Protein AF-A0A9X8M8A1-F1 (afdb_monomer_lite)

Foldseek 3Di:
DVVVVVVCVVCVVVLLVVLLVLLCVLCVPPPLFDRLVRADPLLSVQSSVCVVVPVRPHNLLSVQPRNSDLVSNLCCLCPPPVSVVCCVVVVSSVSSVPPPDPPDD

Secondary structure (DSSP, 8-state):
-HHHHHHHHHHHHHHHHHHHHHHHHHHTT-TTPPPGGGS-HHHHHHHHHHHHTT--SSSHHHHHHTT--HHHHHHHHHHSHHHHHHGGGT-HHHHHHH-------

Organism: NCBI:txid243924

InterPro domains:
  IPR023347 Lysozyme domain superfamily [G3DSA:1.10.530.40] (1-104)

pLDDT: mean 87.36, std 16.95, range [37.84, 98.25]

Structure (mmCIF, N/CA/C/O backbone):
data_AF-A0A9X8M8A1-F1
#
_entry.id   AF-A0A9X8M8A1-F1
#
loop_
_atom_site.group_PDB
_atom_site.id
_atom_site.type_symbol
_atom_site.label_atom_id
_atom_site.label_alt_id
_atom_site.label_comp_id
_atom_site.label_asym_id
_atom_site.label_entity_id
_atom_site.label_seq_id
_atom_site.pdbx_PDB_ins_code
_atom_site.Cartn_x
_atom_site.Cartn_y
_atom_site.Cartn_z
_atom_site.occupancy
_atom_site.B_iso_or_equiv
_atom_site.auth_seq_id
_atom_site.auth_comp_id
_atom_site.auth_asym_id
_atom_site.auth_atom_id
_atom_site.pdbx_PDB_model_num
ATOM 1 N N . MET A 1 1 ? 12.858 -21.491 -14.871 1.00 47.31 1 MET A N 1
ATOM 2 C CA . MET A 1 1 ? 11.995 -20.996 -13.775 1.00 47.31 1 MET A CA 1
ATOM 3 C C . MET A 1 1 ? 12.785 -20.107 -12.805 1.00 47.31 1 MET A C 1
ATOM 5 O O . MET A 1 1 ? 12.194 -19.255 -12.160 1.00 47.31 1 MET A O 1
ATOM 9 N N . ASP A 1 2 ? 14.122 -20.197 -12.805 1.00 49.56 2 ASP A N 1
ATOM 10 C CA . ASP A 1 2 ? 15.018 -19.492 -11.866 1.00 49.56 2 ASP A CA 1
ATOM 11 C C . ASP A 1 2 ? 15.395 -18.050 -12.253 1.00 49.56 2 ASP A C 1
ATOM 13 O O . ASP A 1 2 ? 15.784 -17.254 -11.402 1.00 49.56 2 ASP A O 1
ATOM 17 N N . GLN A 1 3 ? 15.255 -17.663 -13.527 1.00 42.53 3 GLN A N 1
ATOM 18 C CA . GLN A 1 3 ? 15.604 -16.303 -13.972 1.00 42.53 3 GLN A CA 1
ATOM 19 C C . GLN A 1 3 ? 14.643 -15.232 -13.427 1.00 42.53 3 GLN A C 1
ATOM 21 O O . GLN A 1 3 ? 15.073 -14.123 -13.119 1.00 42.53 3 GLN A O 1
ATOM 26 N N . GLN A 1 4 ? 13.360 -15.565 -13.254 1.00 47.31 4 GLN A N 1
ATOM 27 C CA . GLN A 1 4 ? 12.345 -14.636 -12.743 1.00 47.31 4 GLN A CA 1
ATOM 28 C C . GLN A 1 4 ? 12.480 -14.423 -11.224 1.00 47.31 4 GLN A C 1
ATOM 30 O O . GLN A 1 4 ? 12.309 -13.304 -10.749 1.00 47.31 4 GLN A O 1
ATOM 35 N N . ILE A 1 5 ? 12.870 -15.472 -10.487 1.00 51.38 5 ILE A N 1
ATOM 36 C CA . ILE A 1 5 ? 13.132 -15.430 -9.038 1.00 51.38 5 ILE A CA 1
ATOM 37 C C . ILE A 1 5 ? 14.370 -14.574 -8.738 1.00 51.38 5 ILE A C 1
ATOM 39 O O . ILE A 1 5 ? 14.343 -13.743 -7.835 1.00 51.38 5 ILE A O 1
ATOM 43 N N . ASN A 1 6 ? 15.437 -14.708 -9.531 1.00 49.41 6 ASN A N 1
ATOM 44 C CA . ASN A 1 6 ? 16.652 -13.915 -9.332 1.00 49.41 6 ASN A CA 1
ATOM 45 C C . ASN A 1 6 ? 16.458 -12.432 -9.663 1.00 49.41 6 ASN A C 1
ATOM 47 O O . ASN A 1 6 ? 16.945 -11.586 -8.919 1.00 49.41 6 ASN A O 1
ATOM 51 N N . LEU A 1 7 ? 15.715 -12.097 -10.727 1.00 51.09 7 LEU A N 1
ATOM 52 C CA . LEU A 1 7 ? 15.418 -10.694 -11.026 1.00 51.09 7 LEU A CA 1
ATOM 53 C C . LEU A 1 7 ? 14.554 -10.071 -9.923 1.00 51.09 7 LEU A C 1
ATOM 55 O O . LEU A 1 7 ? 14.829 -8.951 -9.505 1.00 51.09 7 LEU A O 1
ATOM 59 N N . PHE A 1 8 ? 13.565 -10.820 -9.418 1.00 54.69 8 PHE A 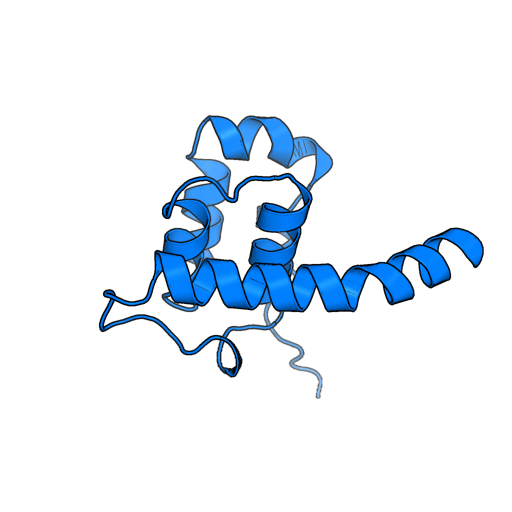N 1
ATOM 60 C CA . PHE A 1 8 ? 12.733 -10.404 -8.292 1.00 54.69 8 PHE A CA 1
ATOM 61 C C . PHE A 1 8 ? 13.583 -10.154 -7.039 1.00 54.69 8 PHE A C 1
ATOM 63 O O . PHE A 1 8 ? 13.511 -9.072 -6.479 1.00 54.69 8 PHE A O 1
ATOM 70 N N . ASN A 1 9 ? 14.477 -11.068 -6.656 1.00 54.84 9 ASN A N 1
ATOM 71 C CA . ASN A 1 9 ? 15.327 -10.903 -5.468 1.00 54.84 9 ASN A CA 1
ATOM 72 C C . ASN A 1 9 ? 16.338 -9.748 -5.562 1.00 54.84 9 ASN A C 1
ATOM 74 O O . ASN A 1 9 ? 16.747 -9.223 -4.530 1.00 54.84 9 ASN A O 1
ATOM 78 N N . ILE A 1 10 ? 16.740 -9.348 -6.772 1.00 61.84 10 ILE A N 1
ATOM 79 C CA . ILE A 1 10 ? 17.651 -8.213 -6.978 1.00 61.84 10 ILE A CA 1
ATOM 80 C C . ILE A 1 10 ? 16.898 -6.881 -6.879 1.00 61.84 10 ILE A C 1
ATOM 82 O O . ILE A 1 10 ? 17.399 -5.952 -6.259 1.00 61.84 10 ILE A O 1
ATOM 86 N N . ILE A 1 11 ? 15.695 -6.783 -7.457 1.00 69.38 11 ILE A N 1
ATOM 87 C CA . ILE A 1 11 ? 14.924 -5.525 -7.478 1.00 69.38 11 ILE A CA 1
ATOM 88 C C . ILE A 1 11 ? 14.066 -5.327 -6.224 1.00 69.38 11 ILE A C 1
ATOM 90 O O . ILE A 1 11 ? 13.719 -4.201 -5.876 1.00 69.38 11 ILE A O 1
ATOM 94 N N . TYR A 1 12 ? 13.672 -6.411 -5.556 1.00 72.31 12 TYR A N 1
ATOM 95 C CA . TYR A 1 12 ? 12.734 -6.364 -4.437 1.00 72.31 12 TYR A CA 1
ATOM 96 C C . TYR A 1 12 ? 13.244 -5.555 -3.233 1.00 72.31 12 TYR A C 1
ATOM 98 O O . TYR A 1 12 ? 12.442 -4.799 -2.682 1.00 72.31 12 TYR A O 1
ATOM 106 N N . PRO A 1 13 ? 14.538 -5.610 -2.847 1.00 85.00 13 PRO A N 1
ATOM 107 C CA . PRO A 1 13 ? 15.083 -4.721 -1.821 1.00 85.00 13 PRO A CA 1
ATOM 108 C C . PRO A 1 13 ? 14.873 -3.236 -2.148 1.00 85.00 13 PRO A C 1
ATOM 110 O O . PRO A 1 13 ? 14.398 -2.491 -1.291 1.00 85.00 13 PRO A O 1
ATOM 113 N N . ASP A 1 14 ? 15.112 -2.830 -3.399 1.00 88.25 14 ASP A N 1
ATOM 114 C CA . ASP A 1 14 ? 14.933 -1.440 -3.840 1.00 88.25 14 ASP A CA 1
ATOM 115 C C . ASP A 1 14 ? 13.461 -1.012 -3.768 1.00 88.25 14 ASP A C 1
ATOM 117 O O . ASP A 1 14 ? 13.136 0.097 -3.333 1.00 88.25 14 ASP A O 1
ATOM 121 N N . TYR A 1 15 ? 12.535 -1.892 -4.165 1.00 89.50 15 TYR A N 1
ATOM 122 C CA . TYR A 1 15 ? 11.100 -1.615 -4.058 1.00 89.50 15 TYR A CA 1
ATOM 123 C C . TYR A 1 15 ? 10.619 -1.569 -2.609 1.00 89.50 15 TYR A C 1
ATOM 125 O O . TYR A 1 15 ? 9.770 -0.736 -2.288 1.00 89.50 15 TYR A O 1
ATOM 133 N N . LEU A 1 16 ? 11.170 -2.406 -1.730 1.00 92.00 16 LEU A N 1
ATOM 134 C CA . LEU A 1 16 ? 10.861 -2.392 -0.304 1.00 92.00 16 LEU A CA 1
ATOM 135 C C . LEU A 1 16 ? 11.335 -1.091 0.347 1.00 92.00 16 LEU A C 1
ATOM 137 O O . LEU A 1 16 ? 10.566 -0.452 1.069 1.00 92.00 16 LEU A O 1
ATOM 141 N N . GLU A 1 17 ? 12.561 -0.658 0.054 1.00 94.88 17 GLU A N 1
ATOM 142 C CA . GLU A 1 17 ? 13.085 0.616 0.543 1.00 94.88 17 GLU A CA 1
ATOM 143 C C . GLU A 1 17 ? 12.275 1.795 -0.007 1.00 94.88 17 GLU A C 1
ATOM 145 O O . GLU A 1 17 ? 11.850 2.676 0.745 1.00 94.88 17 GLU A O 1
ATOM 150 N N . ARG A 1 18 ? 11.967 1.789 -1.307 1.00 95.19 18 ARG A N 1
ATOM 151 C CA . ARG A 1 18 ? 11.145 2.832 -1.927 1.00 95.19 18 ARG A CA 1
ATOM 152 C C . ARG A 1 18 ? 9.733 2.879 -1.345 1.00 95.19 18 ARG A C 1
ATOM 154 O O . ARG A 1 18 ? 9.195 3.971 -1.156 1.00 95.19 18 ARG A O 1
ATOM 161 N N . ALA A 1 19 ? 9.130 1.731 -1.050 1.00 96.56 19 ALA A N 1
ATOM 162 C CA . ALA A 1 19 ? 7.826 1.657 -0.401 1.00 96.56 19 ALA A CA 1
ATOM 163 C C . ALA A 1 19 ? 7.870 2.195 1.025 1.00 96.56 19 ALA A C 1
ATOM 165 O O . ALA A 1 19 ? 7.037 3.032 1.371 1.00 96.56 19 ALA A O 1
ATOM 166 N N . ARG A 1 20 ? 8.885 1.817 1.809 1.00 97.75 20 ARG A N 1
ATOM 167 C CA . ARG A 1 20 ? 9.123 2.372 3.147 1.00 97.75 20 ARG A CA 1
ATOM 168 C C . ARG A 1 20 ? 9.274 3.894 3.102 1.00 97.75 20 ARG A C 1
ATOM 170 O O . ARG A 1 20 ? 8.655 4.593 3.903 1.00 97.75 20 ARG A O 1
ATOM 177 N N . ASN A 1 21 ? 10.056 4.414 2.158 1.00 97.44 21 ASN A N 1
ATOM 178 C CA . ASN A 1 21 ? 10.274 5.852 2.001 1.00 97.44 21 ASN A CA 1
ATOM 179 C C . ASN A 1 21 ? 8.977 6.574 1.625 1.00 97.44 21 ASN A C 1
ATOM 181 O O . ASN A 1 21 ? 8.593 7.519 2.309 1.00 97.44 21 ASN A O 1
ATOM 185 N N . ASN A 1 22 ? 8.244 6.081 0.622 1.00 97.50 22 ASN A N 1
ATOM 186 C CA . ASN A 1 22 ? 6.945 6.643 0.249 1.00 97.50 22 ASN A CA 1
ATOM 187 C C . ASN A 1 22 ? 5.947 6.601 1.408 1.00 97.50 22 ASN A C 1
ATOM 189 O O . ASN A 1 22 ? 5.241 7.579 1.637 1.00 97.50 22 ASN A O 1
ATOM 193 N N . TYR A 1 23 ? 5.884 5.488 2.139 1.00 98.25 23 TYR A N 1
ATOM 194 C CA . TYR A 1 23 ? 5.026 5.355 3.307 1.00 98.25 23 TYR A CA 1
ATOM 195 C C . TYR A 1 23 ? 5.355 6.427 4.341 1.00 98.25 23 TYR A C 1
ATOM 197 O O . TYR A 1 23 ? 4.471 7.179 4.745 1.00 98.25 23 TYR A O 1
ATOM 205 N N . ASN A 1 24 ? 6.630 6.552 4.717 1.00 97.62 24 ASN A N 1
ATOM 206 C CA . ASN A 1 24 ? 7.070 7.547 5.686 1.00 97.62 24 ASN A CA 1
ATOM 207 C C . ASN A 1 24 ? 6.783 8.972 5.219 1.00 97.62 24 ASN A C 1
ATOM 209 O O . ASN A 1 24 ? 6.251 9.747 6.002 1.00 97.62 24 ASN A O 1
ATOM 213 N N . THR A 1 25 ? 7.055 9.304 3.957 1.00 97.31 25 THR A N 1
ATOM 214 C CA . THR A 1 25 ? 6.764 10.629 3.397 1.00 97.31 25 THR A CA 1
ATOM 215 C C . THR A 1 25 ? 5.271 10.948 3.420 1.00 97.31 25 THR A C 1
ATOM 217 O O . THR A 1 25 ? 4.885 12.034 3.836 1.00 97.31 25 THR A O 1
ATOM 220 N N . TRP A 1 26 ? 4.417 10.019 2.990 1.00 97.88 26 TRP A N 1
ATOM 221 C CA . TRP A 1 26 ? 2.986 10.288 2.824 1.00 97.88 26 TRP A CA 1
ATOM 222 C C . TRP A 1 26 ? 2.158 10.170 4.103 1.00 97.88 26 TRP A C 1
ATOM 224 O O . TRP A 1 26 ? 1.010 10.619 4.124 1.00 97.88 26 TRP A O 1
ATOM 234 N N . THR A 1 27 ? 2.719 9.558 5.146 1.00 97.00 27 THR A N 1
ATOM 235 C CA . THR A 1 27 ? 2.037 9.345 6.428 1.00 97.00 27 THR A CA 1
ATOM 236 C C . THR A 1 27 ? 2.670 10.120 7.577 1.00 97.00 27 THR A C 1
ATOM 238 O O . THR A 1 27 ? 2.163 10.016 8.679 1.00 97.00 27 THR A O 1
ATOM 241 N N . VAL A 1 28 ? 3.742 10.896 7.367 1.00 96.25 28 VAL A N 1
ATOM 242 C CA . VAL A 1 28 ? 4.511 11.540 8.454 1.00 96.25 28 VAL A CA 1
ATOM 243 C C . VAL A 1 28 ? 3.652 12.323 9.454 1.00 96.25 28 VAL A C 1
ATOM 245 O O . VAL A 1 28 ? 3.894 12.213 10.653 1.00 96.25 28 VAL A O 1
ATOM 248 N N . ASP A 1 29 ? 2.630 13.032 8.975 1.00 96.50 29 ASP A N 1
ATOM 249 C CA . ASP A 1 29 ? 1.754 13.876 9.801 1.00 96.50 29 ASP A CA 1
ATOM 250 C C . ASP A 1 29 ? 0.582 13.109 10.452 1.00 96.50 29 ASP A C 1
ATOM 252 O O . ASP A 1 29 ? -0.235 13.695 11.160 1.00 96.50 29 ASP A O 1
ATOM 256 N N . GLU A 1 30 ? 0.473 11.798 10.223 1.00 96.62 30 GLU A N 1
ATOM 257 C CA . GLU A 1 30 ? -0.621 10.961 10.722 1.00 96.62 30 GLU A CA 1
ATOM 258 C C . GLU A 1 30 ? -0.247 10.337 12.071 1.00 96.62 30 GLU A C 1
ATOM 260 O O . GLU A 1 30 ? 0.543 9.392 12.145 1.00 96.62 30 GLU A O 1
ATOM 265 N N . VAL A 1 31 ? -0.832 10.855 13.154 1.00 94.56 31 VAL A N 1
ATOM 266 C CA . VAL A 1 31 ? -0.522 10.435 14.536 1.00 94.56 31 VAL A CA 1
ATOM 267 C C . VAL A 1 31 ? -0.848 8.959 14.779 1.00 94.56 31 VAL A C 1
ATOM 269 O O . VAL A 1 31 ? -0.136 8.279 15.512 1.00 94.56 31 VAL A O 1
ATOM 272 N N . GLU A 1 32 ? -1.897 8.446 14.136 1.00 95.12 32 GLU A N 1
ATOM 273 C CA . GLU A 1 32 ? -2.357 7.061 14.293 1.00 95.12 32 GLU A CA 1
ATOM 274 C C . GLU A 1 32 ? -1.609 6.065 13.392 1.00 95.12 32 GLU A C 1
ATOM 276 O O . GLU A 1 32 ? -1.931 4.873 13.377 1.00 95.12 32 GLU A O 1
ATOM 281 N N . ARG A 1 33 ? -0.614 6.518 12.614 1.00 96.94 33 ARG A N 1
ATOM 282 C CA . ARG A 1 33 ? 0.106 5.630 11.699 1.00 96.94 33 ARG A CA 1
ATOM 283 C C . ARG A 1 33 ? 0.873 4.560 12.468 1.00 96.94 33 ARG A C 1
ATOM 285 O O . ARG A 1 33 ? 1.644 4.833 13.389 1.00 96.94 33 ARG A O 1
ATOM 292 N N . THR A 1 34 ? 0.755 3.327 12.004 1.00 98.00 34 THR A N 1
ATOM 293 C CA . THR A 1 34 ? 1.604 2.240 12.480 1.00 98.00 34 THR A CA 1
ATOM 294 C C . THR A 1 34 ? 3.014 2.419 11.904 1.00 98.00 34 THR A C 1
ATOM 296 O O . THR A 1 34 ? 3.155 2.682 10.705 1.00 98.00 34 THR A O 1
ATOM 299 N N . PRO A 1 35 ? 4.088 2.295 12.705 1.00 97.12 35 PRO A N 1
ATOM 300 C CA . PRO A 1 35 ? 5.448 2.298 12.174 1.00 97.12 35 PRO A CA 1
ATOM 301 C C . PRO A 1 35 ? 5.620 1.214 11.108 1.00 97.12 35 PRO A C 1
ATOM 303 O O . PRO A 1 35 ? 5.105 0.112 11.276 1.00 97.12 35 PRO A O 1
ATOM 306 N N . TRP A 1 36 ? 6.374 1.498 10.042 1.00 97.50 36 TRP A N 1
ATOM 307 C CA . TRP A 1 36 ? 6.541 0.568 8.915 1.00 97.50 36 TRP A CA 1
ATOM 308 C C . TRP A 1 36 ? 6.921 -0.852 9.357 1.00 97.50 36 TRP A C 1
ATOM 310 O O . TRP A 1 36 ? 6.338 -1.819 8.881 1.00 97.50 36 TRP A O 1
ATOM 320 N N . GLU A 1 37 ? 7.851 -0.990 10.306 1.00 95.81 37 GLU A N 1
ATOM 321 C CA . GLU A 1 37 ? 8.305 -2.307 10.777 1.00 95.81 37 GLU A CA 1
ATOM 322 C C . GLU A 1 37 ? 7.241 -3.101 11.539 1.00 95.81 37 GLU A C 1
ATOM 324 O O . GLU A 1 37 ? 7.317 -4.328 11.592 1.00 95.81 37 GLU A O 1
ATOM 329 N N . ASN A 1 38 ? 6.234 -2.412 12.077 1.00 97.00 38 ASN A N 1
ATOM 330 C CA . ASN A 1 38 ? 5.144 -3.004 12.848 1.00 97.00 38 ASN A CA 1
ATOM 331 C C . ASN A 1 38 ? 3.910 -3.299 11.984 1.00 97.00 38 ASN A C 1
ATOM 333 O O . ASN A 1 38 ? 2.933 -3.855 12.488 1.00 97.00 38 ASN A O 1
ATOM 337 N N . LEU A 1 39 ? 3.933 -2.924 10.701 1.00 96.56 39 LEU A N 1
ATOM 338 C CA . LEU A 1 39 ? 2.876 -3.290 9.772 1.00 96.56 39 LEU A CA 1
ATOM 339 C C . LEU A 1 39 ? 2.874 -4.805 9.546 1.00 96.56 39 LEU A C 1
ATOM 341 O O . LEU A 1 39 ? 3.918 -5.448 9.361 1.00 96.56 39 LEU A O 1
ATOM 345 N N . ASP A 1 40 ? 1.665 -5.348 9.489 1.00 94.81 40 ASP A N 1
ATOM 346 C CA . ASP A 1 40 ? 1.382 -6.686 9.006 1.00 94.81 40 ASP A CA 1
ATOM 347 C C . ASP A 1 40 ? 2.116 -6.915 7.676 1.00 94.81 40 ASP A C 1
ATOM 349 O O . ASP A 1 40 ? 2.138 -6.049 6.794 1.00 94.81 40 ASP A O 1
ATOM 353 N N . ILE A 1 41 ? 2.767 -8.073 7.557 1.00 92.50 41 ILE A N 1
ATOM 354 C CA . ILE A 1 41 ? 3.597 -8.406 6.395 1.00 92.50 41 ILE A CA 1
ATOM 355 C C . ILE A 1 41 ? 2.768 -8.324 5.108 1.00 92.50 41 ILE A C 1
ATOM 357 O O . ILE A 1 41 ? 3.222 -7.708 4.146 1.00 92.50 41 ILE A O 1
ATOM 361 N N . ALA A 1 42 ? 1.527 -8.818 5.122 1.00 93.06 42 ALA A N 1
ATOM 362 C CA . ALA A 1 42 ? 0.655 -8.777 3.955 1.00 93.06 42 ALA A CA 1
ATOM 363 C C . ALA A 1 42 ? 0.280 -7.337 3.578 1.00 93.06 42 ALA A C 1
ATOM 365 O 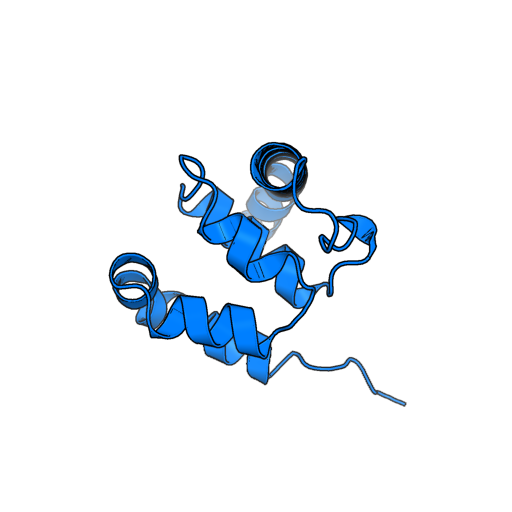O . ALA A 1 42 ? 0.224 -7.000 2.398 1.00 93.06 42 ALA A O 1
ATOM 366 N N . ILE A 1 43 ? 0.075 -6.455 4.564 1.00 96.44 43 ILE A N 1
ATOM 367 C CA . ILE A 1 43 ? -0.156 -5.027 4.301 1.00 96.44 43 ILE A CA 1
ATOM 368 C C . ILE A 1 43 ? 1.085 -4.401 3.657 1.00 96.44 43 ILE A C 1
ATOM 370 O O . ILE A 1 43 ? 0.951 -3.710 2.646 1.00 96.44 43 ILE A O 1
ATOM 374 N N . ARG A 1 44 ? 2.290 -4.665 4.180 1.00 95.69 44 ARG A N 1
ATOM 375 C CA . ARG A 1 44 ? 3.539 -4.159 3.581 1.00 95.69 44 ARG A CA 1
ATOM 376 C C . ARG A 1 44 ? 3.711 -4.617 2.144 1.00 95.69 44 ARG A C 1
ATOM 378 O O . ARG A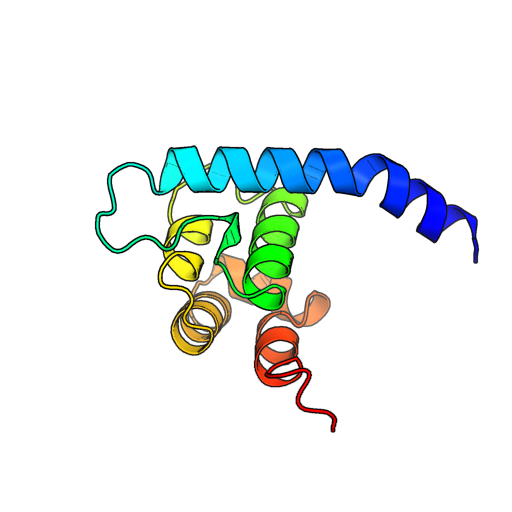 1 44 ? 4.040 -3.794 1.298 1.00 95.69 44 ARG A O 1
ATOM 385 N N . GLU A 1 45 ? 3.458 -5.886 1.855 1.00 93.50 45 GLU A N 1
ATOM 386 C CA . GLU A 1 45 ? 3.564 -6.430 0.498 1.00 93.50 45 GLU A CA 1
ATOM 387 C C . GLU A 1 45 ? 2.591 -5.751 -0.471 1.00 93.50 45 GLU A C 1
ATOM 389 O O . GLU A 1 45 ? 2.977 -5.426 -1.594 1.00 93.50 45 GLU A O 1
ATOM 394 N N . ILE A 1 46 ? 1.368 -5.429 -0.032 1.00 95.75 46 ILE A N 1
ATOM 395 C CA . ILE A 1 46 ? 0.435 -4.637 -0.846 1.00 95.75 46 ILE A CA 1
ATOM 396 C C . ILE A 1 46 ? 0.937 -3.205 -1.063 1.00 95.75 46 ILE A C 1
ATOM 398 O O . ILE A 1 46 ? 0.845 -2.688 -2.178 1.00 95.75 46 ILE A O 1
ATOM 402 N N . LEU A 1 47 ? 1.500 -2.556 -0.041 1.00 97.00 47 LEU A N 1
ATOM 403 C CA . LEU A 1 47 ? 2.082 -1.218 -0.196 1.00 97.00 47 LEU A CA 1
ATOM 404 C C . LEU A 1 47 ? 3.300 -1.227 -1.137 1.00 97.00 47 LEU A C 1
ATOM 406 O O . LEU A 1 47 ? 3.486 -0.282 -1.909 1.00 97.00 47 LEU A O 1
ATOM 410 N N . VAL A 1 48 ? 4.096 -2.299 -1.125 1.00 95.12 48 VAL A N 1
ATOM 411 C CA . VAL A 1 48 ? 5.188 -2.524 -2.083 1.00 95.12 48 VAL A CA 1
ATOM 412 C C . VAL A 1 48 ? 4.640 -2.718 -3.498 1.00 95.12 48 VAL A C 1
ATOM 414 O O . VAL A 1 48 ? 5.130 -2.053 -4.413 1.00 95.12 48 VAL A O 1
ATOM 417 N N . ASP A 1 49 ? 3.593 -3.531 -3.695 1.00 94.19 49 ASP A N 1
ATOM 418 C CA . ASP A 1 49 ? 2.938 -3.652 -5.009 1.00 94.19 49 ASP A CA 1
ATOM 419 C C . ASP A 1 49 ? 2.421 -2.294 -5.490 1.00 94.19 49 ASP A C 1
ATOM 421 O O . ASP A 1 49 ? 2.630 -1.940 -6.648 1.00 94.19 49 ASP A O 1
ATOM 425 N N . PHE A 1 50 ? 1.831 -1.469 -4.619 1.00 95.69 50 PHE A N 1
ATOM 426 C CA . PHE A 1 50 ? 1.393 -0.134 -5.023 1.00 95.69 50 PHE A CA 1
ATOM 427 C C . PHE A 1 50 ? 2.535 0.713 -5.587 1.00 95.69 50 PHE A C 1
ATOM 429 O O . PHE A 1 50 ? 2.365 1.373 -6.616 1.00 95.69 50 PHE A O 1
ATOM 436 N N . VAL A 1 51 ? 3.711 0.672 -4.960 1.00 94.81 51 VAL A N 1
ATOM 437 C CA . VAL A 1 51 ? 4.903 1.353 -5.480 1.00 94.81 51 VAL A CA 1
ATOM 438 C C . VAL A 1 51 ? 5.381 0.735 -6.787 1.00 94.81 51 VAL A C 1
ATOM 440 O O . VAL A 1 51 ? 5.709 1.479 -7.714 1.00 94.81 51 VAL A O 1
ATOM 443 N N . TYR A 1 52 ? 5.382 -0.592 -6.889 1.00 91.25 52 TYR A N 1
ATOM 444 C CA . TYR A 1 52 ? 5.755 -1.312 -8.104 1.00 91.25 52 TYR A CA 1
ATOM 445 C C . TYR A 1 52 ? 4.846 -0.951 -9.294 1.00 91.25 52 TYR A C 1
ATOM 447 O O . TYR A 1 52 ? 5.341 -0.692 -10.389 1.00 91.25 52 TYR A O 1
ATOM 455 N N . GLN A 1 53 ? 3.535 -0.813 -9.067 1.00 90.50 53 GLN A N 1
ATOM 456 C CA . GLN A 1 53 ? 2.557 -0.351 -10.065 1.00 90.50 53 GLN A CA 1
ATOM 457 C C . GLN A 1 53 ? 2.625 1.161 -10.352 1.00 90.50 53 GLN A C 1
ATOM 459 O O . GLN A 1 53 ? 1.907 1.660 -11.218 1.00 90.50 53 GLN A O 1
ATOM 464 N N . GLY A 1 54 ? 3.464 1.913 -9.635 1.00 92.56 54 GLY A N 1
ATOM 465 C CA . GLY A 1 54 ? 3.643 3.350 -9.840 1.00 92.56 54 GLY A CA 1
ATOM 466 C C . GLY A 1 54 ? 2.640 4.245 -9.104 1.00 92.56 54 GLY A C 1
ATOM 467 O O . GLY A 1 54 ? 2.579 5.446 -9.384 1.00 92.56 54 GLY A O 1
ATOM 468 N N . PHE A 1 55 ? 1.890 3.726 -8.126 1.00 93.88 55 PHE A N 1
ATOM 469 C CA . PHE A 1 55 ? 0.980 4.508 -7.276 1.00 93.88 55 PHE A CA 1
ATOM 470 C C . PHE A 1 55 ? 1.735 5.295 -6.189 1.00 93.88 55 PHE A C 1
ATOM 472 O O . PHE A 1 55 ? 1.482 5.157 -4.996 1.00 93.88 55 PHE A O 1
ATOM 479 N N . THR A 1 56 ? 2.684 6.138 -6.602 1.00 90.19 56 THR A N 1
ATOM 480 C CA . THR A 1 56 ? 3.602 6.856 -5.697 1.00 90.19 56 THR A CA 1
ATOM 481 C C . THR A 1 56 ? 3.340 8.359 -5.609 1.00 90.19 56 THR A C 1
ATOM 483 O O . THR A 1 56 ? 3.948 9.035 -4.785 1.00 90.19 56 THR A O 1
ATOM 486 N N . LYS A 1 57 ? 2.483 8.906 -6.481 1.00 89.25 57 LYS A N 1
ATOM 487 C CA . LYS A 1 57 ? 2.298 10.360 -6.664 1.00 89.25 57 LYS A CA 1
ATOM 488 C C . LYS A 1 57 ? 1.346 11.020 -5.661 1.00 89.25 57 LYS A C 1
ATOM 490 O O . LYS A 1 57 ? 1.085 12.212 -5.779 1.00 89.25 57 LYS A O 1
ATOM 495 N N . GLY A 1 58 ? 0.798 10.273 -4.710 1.00 90.56 58 GLY A N 1
ATOM 496 C CA . GLY A 1 58 ? -0.117 10.833 -3.728 1.00 90.56 58 GLY A CA 1
ATOM 497 C C . GLY A 1 58 ? -0.267 9.953 -2.494 1.00 90.56 58 GLY A C 1
ATOM 498 O O . GLY A 1 58 ? 0.126 8.785 -2.519 1.00 90.56 58 GLY A O 1
ATOM 499 N N . PRO A 1 59 ? -0.863 10.502 -1.424 1.00 95.19 59 PRO A N 1
ATOM 500 C CA . PRO A 1 59 ? -0.874 9.853 -0.122 1.00 95.19 59 PRO A CA 1
ATOM 501 C C . PRO A 1 59 ? -1.891 8.720 0.002 1.00 95.19 59 PRO A C 1
ATOM 503 O O . PRO A 1 59 ? -1.712 7.842 0.840 1.00 95.19 59 PRO A O 1
ATOM 506 N N . ALA A 1 60 ? -2.957 8.729 -0.807 1.00 95.81 60 ALA A N 1
ATOM 507 C CA . ALA A 1 60 ? -4.107 7.846 -0.613 1.00 95.81 60 ALA A CA 1
ATOM 508 C C . ALA A 1 60 ? -3.751 6.345 -0.521 1.00 95.81 60 ALA A C 1
ATOM 510 O O . ALA A 1 60 ? -4.221 5.712 0.423 1.00 95.81 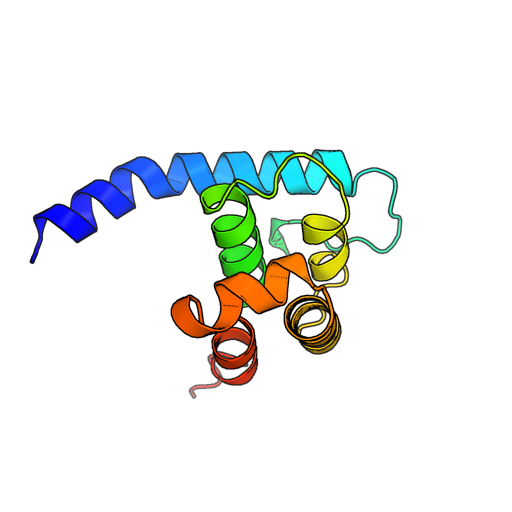60 ALA A O 1
ATOM 511 N N . PRO A 1 61 ? -2.892 5.772 -1.394 1.00 94.88 61 PRO A N 1
ATOM 512 C CA . PRO A 1 61 ? -2.522 4.360 -1.291 1.00 94.88 61 PRO A CA 1
ATOM 513 C C . PRO A 1 61 ? -1.762 4.025 0.001 1.00 94.88 61 PRO A C 1
ATOM 515 O O . PRO A 1 61 ? -1.984 2.968 0.580 1.00 94.88 61 PRO A O 1
ATOM 518 N N . MET A 1 62 ? -0.901 4.930 0.482 1.00 97.19 62 MET A N 1
ATOM 519 C CA . MET A 1 62 ? -0.126 4.718 1.713 1.00 97.19 62 MET A CA 1
ATOM 520 C C . MET A 1 62 ? -0.993 4.890 2.960 1.00 97.19 62 MET A C 1
ATOM 522 O O . MET A 1 62 ? -0.946 4.058 3.865 1.00 97.19 62 MET A O 1
ATOM 526 N N . LYS A 1 63 ? -1.839 5.927 2.986 1.00 97.56 63 LYS A N 1
ATOM 527 C CA . LYS A 1 63 ? -2.765 6.176 4.098 1.00 97.56 63 LYS A CA 1
ATOM 528 C C . LYS A 1 63 ? -3.789 5.052 4.260 1.00 97.56 63 LYS A C 1
ATOM 530 O O . LYS A 1 63 ? -4.128 4.707 5.384 1.00 97.56 63 LYS A O 1
ATOM 535 N N . ALA A 1 64 ? -4.215 4.416 3.169 1.00 97.06 64 ALA A N 1
ATOM 536 C CA . ALA A 1 64 ? -5.124 3.271 3.231 1.00 97.06 64 ALA A CA 1
ATOM 537 C C . ALA A 1 64 ? -4.552 2.065 4.006 1.00 97.06 64 ALA A C 1
ATOM 539 O O . ALA A 1 64 ? -5.321 1.293 4.571 1.00 97.06 64 ALA A O 1
ATOM 540 N N . GLY A 1 65 ? -3.224 1.898 4.046 1.00 96.62 65 GLY A N 1
ATOM 541 C CA . GLY A 1 65 ? -2.563 0.818 4.790 1.00 96.62 65 GLY A CA 1
ATOM 542 C C . GLY A 1 65 ? -2.044 1.214 6.177 1.00 96.62 65 GLY A C 1
ATOM 543 O O . GLY A 1 65 ? -1.654 0.339 6.947 1.00 96.62 65 GLY A O 1
ATOM 544 N N . MET A 1 66 ? -2.026 2.506 6.521 1.00 97.44 66 MET A N 1
ATOM 545 C CA . MET A 1 66 ? -1.262 3.000 7.677 1.00 97.44 66 MET A CA 1
ATOM 546 C C . MET A 1 66 ? -1.813 2.574 9.041 1.00 97.44 66 MET A C 1
ATOM 548 O O . MET A 1 66 ? -1.068 2.504 10.014 1.00 97.44 66 MET A O 1
ATOM 552 N N . LEU A 1 67 ? -3.111 2.276 9.114 1.00 97.81 67 LEU A N 1
ATOM 553 C CA . LEU A 1 67 ? -3.788 1.877 10.351 1.00 97.81 67 LEU A CA 1
ATOM 554 C C . LEU A 1 67 ? -3.587 0.392 10.687 1.00 97.81 67 LEU A C 1
ATOM 556 O O . LEU A 1 67 ? -4.216 -0.117 11.610 1.00 97.81 67 LEU A O 1
ATOM 560 N N . ASN A 1 68 ? -2.751 -0.317 9.915 1.00 97.06 68 ASN A N 1
ATOM 561 C CA . ASN A 1 68 ? -2.489 -1.748 10.069 1.00 97.06 68 ASN A CA 1
ATOM 562 C C . ASN A 1 68 ? -3.768 -2.606 10.096 1.00 97.06 68 ASN A C 1
ATOM 564 O O . ASN A 1 68 ? -3.839 -3.643 10.754 1.00 97.06 68 ASN A O 1
ATOM 568 N N . ASN A 1 69 ? -4.802 -2.149 9.388 1.00 96.94 69 ASN A N 1
ATOM 569 C CA . ASN A 1 69 ? -6.113 -2.774 9.352 1.00 96.94 69 ASN A CA 1
ATOM 570 C C . ASN A 1 69 ? -6.404 -3.256 7.928 1.00 96.94 69 ASN A C 1
ATOM 572 O O . ASN A 1 69 ? -6.549 -2.461 6.994 1.00 96.94 69 ASN A O 1
ATOM 576 N N . ARG A 1 70 ? -6.493 -4.578 7.773 1.00 95.69 70 ARG A N 1
ATOM 577 C CA . ARG A 1 70 ? -6.700 -5.229 6.477 1.00 95.69 70 ARG A CA 1
ATOM 578 C C . ARG A 1 70 ? -8.052 -4.886 5.865 1.00 95.69 70 ARG A C 1
ATOM 580 O O . ARG A 1 70 ? -8.102 -4.673 4.661 1.00 95.69 70 ARG A O 1
ATOM 587 N N . ASP A 1 71 ? -9.111 -4.775 6.662 1.00 97.12 71 ASP A N 1
ATOM 588 C CA . ASP A 1 71 ? -10.457 -4.477 6.160 1.00 97.12 71 ASP A CA 1
ATOM 589 C C . ASP A 1 71 ? -10.533 -3.066 5.570 1.00 97.12 71 ASP A C 1
ATOM 591 O O . ASP A 1 71 ? -11.136 -2.868 4.515 1.00 97.12 71 ASP A O 1
ATOM 595 N N . ILE A 1 72 ? -9.852 -2.096 6.191 1.00 97.31 72 ILE A N 1
ATOM 596 C CA . ILE A 1 72 ? -9.738 -0.728 5.659 1.00 97.31 72 ILE A CA 1
ATOM 597 C C . ILE A 1 72 ? -9.014 -0.738 4.308 1.00 97.31 72 ILE A C 1
ATOM 599 O O . ILE A 1 72 ? -9.478 -0.119 3.346 1.00 97.31 72 ILE A O 1
ATOM 603 N N . LEU A 1 73 ? -7.904 -1.472 4.207 1.00 97.62 73 LEU A N 1
ATOM 604 C CA . LEU A 1 73 ? -7.136 -1.560 2.967 1.00 97.62 73 LEU A CA 1
ATOM 605 C C . LEU A 1 73 ? -7.899 -2.313 1.863 1.00 97.62 73 LEU A C 1
ATOM 607 O O . LEU A 1 73 ? -7.912 -1.866 0.716 1.00 97.62 73 LEU A O 1
ATOM 611 N N . ILE A 1 74 ? -8.582 -3.409 2.204 1.00 97.88 74 ILE A N 1
ATOM 612 C CA . ILE A 1 74 ? -9.477 -4.143 1.297 1.00 97.88 74 ILE A CA 1
ATOM 613 C C . ILE A 1 74 ? -10.568 -3.207 0.780 1.00 97.88 74 ILE A C 1
ATOM 615 O O . ILE A 1 74 ? -10.763 -3.101 -0.431 1.00 97.88 74 ILE A O 1
ATOM 619 N N . HIS A 1 75 ? -11.233 -2.477 1.678 1.00 97.88 75 HIS A N 1
ATOM 620 C CA . HIS A 1 75 ? -12.275 -1.532 1.302 1.00 97.88 75 HIS A CA 1
ATOM 621 C C . HIS A 1 75 ? -11.745 -0.470 0.331 1.00 97.88 75 HIS A C 1
ATOM 623 O O . HIS A 1 75 ? -12.383 -0.201 -0.688 1.00 97.88 75 HIS A O 1
ATOM 629 N N . TYR A 1 76 ? -10.560 0.089 0.589 1.00 97.75 76 TYR A N 1
ATOM 630 C CA . TYR A 1 76 ? -9.915 1.032 -0.324 1.00 97.75 76 TYR A CA 1
ATOM 631 C C . TYR A 1 76 ? -9.665 0.426 -1.714 1.00 97.75 76 TYR A C 1
ATOM 633 O O . TYR A 1 76 ? -10.010 1.046 -2.722 1.00 97.75 76 TYR A O 1
ATOM 641 N N . ILE A 1 77 ? -9.111 -0.787 -1.784 1.00 97.00 77 ILE A N 1
ATOM 642 C CA . ILE A 1 77 ? -8.817 -1.482 -3.048 1.00 97.00 77 ILE A CA 1
ATOM 643 C C . ILE A 1 77 ? -10.099 -1.736 -3.851 1.00 97.00 77 ILE A C 1
ATOM 645 O O . ILE A 1 77 ? -10.124 -1.528 -5.065 1.00 97.00 77 ILE A O 1
ATOM 649 N N . GLU A 1 78 ? -11.167 -2.155 -3.175 1.00 96.88 78 GLU A N 1
ATOM 650 C CA . GLU A 1 78 ? -12.424 -2.561 -3.808 1.00 96.88 78 GLU A CA 1
ATOM 651 C C . GLU A 1 78 ? -13.353 -1.400 -4.157 1.00 96.88 78 GLU A C 1
ATOM 653 O O . GLU A 1 78 ? -14.259 -1.593 -4.966 1.00 96.88 78 GLU A O 1
ATOM 658 N N . ASN A 1 79 ? -13.137 -0.205 -3.597 1.00 96.44 79 ASN A N 1
ATOM 659 C CA . ASN A 1 79 ? -14.011 0.955 -3.811 1.00 96.44 79 ASN A CA 1
ATOM 660 C C . ASN A 1 79 ? -13.322 2.125 -4.525 1.00 96.44 79 ASN A C 1
ATOM 662 O O . ASN A 1 79 ? -14.001 2.977 -5.099 1.00 96.44 79 ASN A O 1
ATOM 666 N N . ASN A 1 80 ? -11.990 2.165 -4.582 1.00 95.69 80 ASN A N 1
ATOM 667 C CA . ASN A 1 80 ? -11.278 3.163 -5.374 1.00 95.69 80 ASN A CA 1
ATOM 668 C C . ASN A 1 80 ? -11.306 2.807 -6.872 1.00 95.69 80 ASN A C 1
ATOM 670 O O . ASN A 1 80 ? -10.833 1.745 -7.269 1.00 95.69 80 ASN A O 1
ATOM 674 N N . GLN A 1 81 ? -11.812 3.713 -7.720 1.00 93.88 81 GLN A N 1
ATOM 675 C CA . GLN A 1 81 ? -11.962 3.478 -9.165 1.00 93.88 81 GLN A CA 1
ATOM 676 C C . GLN A 1 81 ? -10.665 3.001 -9.834 1.00 93.88 81 GLN A C 1
ATOM 678 O O . GLN A 1 81 ? -10.695 2.017 -10.570 1.00 93.88 81 GLN A O 1
ATOM 683 N N . THR A 1 82 ? -9.536 3.659 -9.560 1.00 92.06 82 THR A N 1
ATOM 684 C CA . THR A 1 82 ? -8.241 3.285 -10.140 1.00 92.06 82 THR A CA 1
ATOM 685 C C . THR A 1 82 ? -7.792 1.922 -9.630 1.00 92.06 82 THR A C 1
ATOM 687 O O . THR A 1 82 ? -7.430 1.068 -10.430 1.00 92.06 82 THR A O 1
ATOM 690 N N . MET A 1 83 ? -7.849 1.672 -8.319 1.00 93.62 83 MET A N 1
ATOM 691 C CA . MET A 1 83 ? -7.398 0.392 -7.752 1.00 93.62 83 MET A CA 1
ATOM 692 C C . MET A 1 83 ? -8.204 -0.788 -8.291 1.00 93.62 83 MET A C 1
ATOM 694 O O . MET A 1 83 ? -7.615 -1.787 -8.712 1.00 93.62 83 MET A O 1
ATOM 698 N N . ARG A 1 84 ? -9.528 -0.630 -8.377 1.00 93.88 84 ARG A N 1
ATOM 699 C CA . ARG A 1 84 ? -10.444 -1.632 -8.930 1.00 93.88 84 ARG A CA 1
ATOM 700 C C . ARG A 1 84 ? -10.131 -2.020 -10.370 1.00 93.88 84 ARG A C 1
ATOM 702 O O . ARG A 1 84 ? -10.363 -3.166 -10.731 1.00 93.88 84 ARG A O 1
ATOM 709 N N . GLN A 1 85 ? -9.626 -1.102 -11.196 1.00 94.44 85 GLN A N 1
ATOM 710 C CA . GLN A 1 85 ? -9.304 -1.401 -12.598 1.00 94.44 85 GLN A CA 1
ATOM 711 C C . GLN A 1 85 ? -8.171 -2.426 -12.735 1.00 94.44 85 GLN A C 1
ATOM 713 O O . GLN A 1 85 ? -8.203 -3.249 -13.645 1.00 94.44 85 GLN A O 1
ATOM 718 N N . TYR A 1 86 ? -7.194 -2.404 -11.825 1.00 91.94 86 TYR A N 1
ATOM 719 C CA . TYR A 1 86 ? -6.058 -3.336 -11.840 1.00 91.94 86 TYR A CA 1
ATOM 720 C C . TYR A 1 86 ? -6.303 -4.590 -10.995 1.00 91.94 86 TYR A C 1
ATOM 722 O O . TYR A 1 86 ? -5.611 -5.594 -11.160 1.00 91.94 86 TYR A O 1
ATOM 730 N N . GLU A 1 87 ? -7.283 -4.543 -10.094 1.00 94.31 87 GLU A N 1
ATOM 731 C CA . GLU A 1 87 ? -7.543 -5.601 -9.121 1.00 94.31 87 GLU A CA 1
ATOM 732 C C . GLU A 1 87 ? -7.799 -6.997 -9.722 1.00 94.31 87 GLU A C 1
ATOM 734 O O . GLU A 1 87 ? -7.250 -7.956 -9.174 1.00 94.31 87 GLU A O 1
ATOM 739 N N . PRO A 1 88 ? -8.504 -7.165 -10.864 1.00 93.75 88 PRO A N 1
ATOM 740 C CA . PRO A 1 88 ? -8.725 -8.484 -11.463 1.00 93.75 88 PRO A CA 1
ATOM 741 C C . PRO A 1 88 ? -7.450 -9.254 -11.817 1.00 93.75 88 PRO A C 1
ATOM 743 O O . PRO A 1 88 ? -7.494 -10.474 -11.869 1.00 93.75 88 PRO A O 1
ATOM 746 N N . ALA A 1 89 ? -6.333 -8.561 -12.061 1.00 91.31 89 ALA A N 1
ATOM 747 C CA . ALA A 1 89 ? -5.041 -9.173 -12.381 1.00 91.31 89 ALA A CA 1
ATOM 748 C C . ALA A 1 89 ? -4.051 -9.152 -11.202 1.00 91.31 89 ALA A C 1
ATOM 750 O O . ALA A 1 89 ? -2.897 -9.553 -11.362 1.00 91.31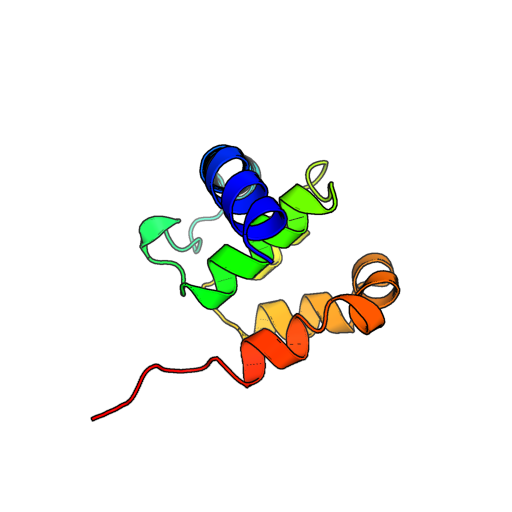 89 ALA A O 1
ATOM 751 N N . ARG A 1 90 ? -4.448 -8.599 -10.050 1.00 92.19 90 ARG A N 1
ATOM 752 C CA . ARG A 1 90 ? -3.579 -8.422 -8.874 1.00 92.19 90 ARG A CA 1
ATOM 753 C C . ARG A 1 90 ? -4.069 -9.189 -7.654 1.00 92.19 90 ARG A C 1
ATOM 755 O O . ARG A 1 90 ? -3.241 -9.636 -6.873 1.00 92.19 90 ARG A O 1
ATOM 762 N N . HIS A 1 91 ? -5.381 -9.367 -7.509 1.00 94.19 91 HIS A N 1
ATOM 763 C CA . HIS A 1 91 ? -6.001 -10.158 -6.442 1.00 94.19 91 HIS A CA 1
ATOM 764 C C . HIS A 1 91 ? -5.560 -9.763 -5.018 1.00 94.19 91 HIS A C 1
ATOM 766 O O . HIS A 1 91 ? -5.480 -10.614 -4.132 1.00 94.19 91 HIS A O 1
ATOM 772 N N . ARG A 1 92 ? -5.285 -8.480 -4.772 1.00 95.06 92 ARG A N 1
ATOM 773 C CA . ARG A 1 92 ? -4.774 -7.948 -3.499 1.00 95.06 92 ARG A CA 1
ATOM 774 C C . ARG A 1 92 ? -5.793 -8.052 -2.376 1.00 95.06 92 ARG A C 1
ATOM 776 O O . ARG A 1 92 ? -5.433 -8.413 -1.260 1.00 95.06 92 ARG A O 1
ATOM 783 N N . ALA A 1 93 ? -7.066 -7.787 -2.658 1.00 95.88 93 ALA A N 1
ATOM 784 C CA . ALA A 1 93 ? -8.124 -7.926 -1.662 1.00 95.88 93 ALA A CA 1
ATOM 785 C C . ALA A 1 93 ? -8.246 -9.388 -1.201 1.00 95.88 93 ALA A C 1
ATOM 787 O O . ALA A 1 93 ? -8.312 -9.675 -0.007 1.00 95.88 93 ALA A O 1
ATOM 788 N N . ASN A 1 94 ? -8.181 -10.329 -2.146 1.00 94.12 94 ASN A N 1
ATOM 789 C CA . ASN A 1 94 ? -8.185 -11.759 -1.837 1.00 94.12 94 ASN A CA 1
ATOM 790 C C . ASN A 1 94 ? -6.903 -12.195 -1.117 1.00 94.12 94 ASN A C 1
ATOM 792 O O . ASN A 1 94 ? -6.973 -12.992 -0.184 1.00 94.12 94 ASN A O 1
ATOM 796 N N . TYR A 1 95 ? -5.748 -11.647 -1.498 1.00 93.50 95 TYR A N 1
ATOM 797 C CA . TYR A 1 95 ? -4.483 -11.870 -0.803 1.00 93.50 95 TYR A CA 1
ATOM 798 C C . TYR A 1 95 ? -4.586 -11.497 0.682 1.00 93.50 95 TYR A C 1
ATOM 800 O O . TYR A 1 95 ? -4.307 -12.333 1.542 1.00 93.50 95 TYR A O 1
ATOM 808 N N . LEU A 1 96 ? -5.088 -10.292 0.980 1.00 94.06 96 LEU A N 1
ATOM 809 C CA . LEU A 1 96 ? -5.271 -9.788 2.345 1.00 94.06 96 LEU A CA 1
ATOM 810 C C . LEU A 1 96 ? -6.265 -10.620 3.168 1.00 94.06 96 LEU A C 1
ATOM 812 O O . LEU A 1 96 ? -6.031 -10.813 4.363 1.00 94.06 96 LEU A O 1
ATOM 816 N N . ARG A 1 97 ? -7.337 -11.136 2.549 1.00 94.12 97 ARG A N 1
ATOM 817 C CA . ARG A 1 97 ? -8.302 -12.043 3.202 1.00 94.12 97 ARG A CA 1
ATOM 818 C C . ARG A 1 97 ? -7.680 -13.391 3.560 1.00 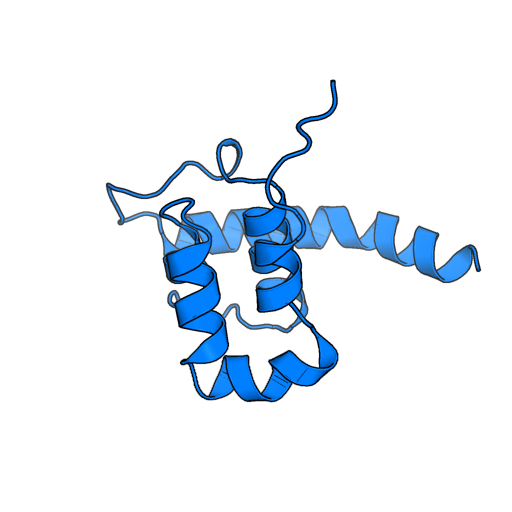94.12 97 ARG A C 1
ATOM 820 O O . ARG A 1 97 ? -7.927 -13.912 4.641 1.00 94.12 97 ARG A O 1
ATOM 827 N N . ASN A 1 98 ? -6.871 -13.942 2.658 1.00 88.31 98 ASN A N 1
ATOM 828 C CA . ASN A 1 98 ? -6.399 -15.323 2.758 1.00 88.31 98 ASN A CA 1
ATOM 829 C C . ASN A 1 98 ? -5.071 -15.469 3.513 1.00 88.31 98 ASN A C 1
ATOM 831 O O . ASN A 1 98 ? -4.809 -16.529 4.064 1.00 88.31 98 ASN A O 1
ATOM 835 N N . HIS A 1 99 ? -4.245 -14.422 3.584 1.00 76.38 99 HIS A N 1
ATOM 836 C CA . HIS A 1 99 ? -2.947 -14.465 4.278 1.00 76.38 99 HIS A CA 1
ATOM 837 C C . HIS A 1 99 ? -3.045 -13.936 5.717 1.00 76.38 99 HIS A C 1
ATOM 839 O O . HIS A 1 99 ? -2.125 -13.302 6.237 1.00 76.38 99 HIS A O 1
ATOM 845 N N . GLY A 1 100 ? -4.218 -14.083 6.341 1.00 55.41 100 GLY A N 1
ATOM 846 C CA . GLY A 1 100 ? -4.533 -13.633 7.699 1.00 55.41 100 GLY A CA 1
ATOM 847 C C . GLY A 1 100 ? -4.150 -14.671 8.736 1.00 55.41 100 GLY A C 1
ATOM 848 O O . GLY A 1 100 ? -4.978 -15.502 9.086 1.00 55.41 100 GLY A O 1
ATOM 849 N N . ASN A 1 101 ? -2.927 -14.545 9.256 1.00 48.78 101 ASN A N 1
ATOM 850 C CA . ASN A 1 101 ? -2.235 -15.426 10.202 1.00 48.78 101 ASN A CA 1
ATOM 851 C C . ASN A 1 101 ? -1.528 -16.642 9.585 1.00 48.78 101 ASN A C 1
ATOM 853 O O . ASN A 1 101 ? -2.142 -17.668 9.314 1.00 48.78 101 ASN A O 1
ATOM 857 N N . ASN A 1 102 ? -0.193 -16.608 9.623 1.00 44.09 102 ASN A N 1
ATOM 858 C CA . ASN A 1 102 ? 0.545 -17.772 10.111 1.00 44.09 102 ASN A CA 1
ATOM 859 C C . ASN A 1 102 ? 0.123 -18.003 11.574 1.00 44.09 102 ASN A C 1
ATOM 861 O O . ASN A 1 102 ? 0.739 -17.493 12.506 1.00 44.09 102 ASN A O 1
ATOM 865 N N . ARG A 1 103 ? -0.995 -18.703 11.761 1.00 49.06 103 ARG A N 1
ATOM 866 C CA . ARG A 1 103 ? -1.340 -19.424 12.988 1.00 49.06 103 ARG A CA 1
ATOM 867 C C . ARG A 1 103 ? -1.337 -20.898 12.615 1.00 49.06 103 ARG A C 1
ATOM 869 O O . ARG A 1 103 ? -2.389 -21.497 12.470 1.00 49.06 103 ARG A O 1
ATOM 876 N N . ASN A 1 104 ? -0.131 -21.409 12.431 1.00 37.84 104 ASN A N 1
ATOM 877 C CA . ASN A 1 104 ? 0.216 -22.799 12.673 1.00 37.84 104 ASN A CA 1
ATOM 878 C C . ASN A 1 104 ? 1.420 -22.713 13.622 1.00 37.84 104 ASN A C 1
ATOM 880 O O . ASN A 1 104 ? 2.310 -21.903 13.366 1.00 37.84 104 ASN A O 1
ATOM 884 N N . GLU A 1 105 ? 1.539 -23.420 14.729 1.00 41.44 105 GLU A N 1
ATOM 885 C CA . GLU A 1 105 ? 0.769 -24.466 15.407 1.00 41.44 105 GLU A CA 1
ATOM 886 C C . GLU A 1 105 ? 1.365 -24.536 16.824 1.00 41.44 105 GLU A C 1
ATOM 888 O O . GLU A 1 105 ? 2.591 -24.288 16.948 1.00 41.44 105 GLU A O 1
#

Sequence (105 aa):
MDQQINLFNIIYPDYLERARNNYNTWTVDEVERTPWENLDIAIREILVDFVYQGFTKGPAPMKAGMLNNRDILIHYIENNQTMRQYEPARHRANYLRNHGNNRNE

Radius of gyration: 13.87 Å; chains: 1; bounding box: 32×38×29 Å